Protein AF-A0A526XYF5-F1 (afdb_monomer)

Sequence (42 aa):
LADGSLPAQGFIKQEDIALDAFLANRFGRAYAQHEMVSRLAG

Radius of gyration: 11.77 Å; Cα contacts (8 Å, |Δi|>4): 15; chains: 1; bounding box: 27×12×30 Å

Foldseek 3Di:
DVVPPDDPDDDDDPVVDDLVNQCPDPVNVVVVVVVVVVVVVD

Structure (mmCIF, N/CA/C/O backbone):
data_AF-A0A526XYF5-F1
#
_entry.id   AF-A0A526XYF5-F1
#
loop_
_atom_site.group_PDB
_atom_site.id
_atom_site.type_symbol
_atom_site.label_atom_id
_atom_site.label_alt_id
_atom_site.label_comp_id
_atom_site.label_asym_id
_atom_site.label_entity_id
_atom_site.label_seq_id
_atom_site.pdbx_PDB_ins_code
_atom_site.Cartn_x
_atom_site.Cartn_y
_atom_site.Cartn_z
_atom_site.occupancy
_atom_site.B_iso_or_equiv
_atom_site.auth_seq_id
_atom_site.auth_comp_id
_atom_site.auth_asym_id
_atom_site.auth_atom_id
_atom_site.pdbx_PDB_model_num
ATOM 1 N N . LEU A 1 1 ? -7.584 -3.122 1.04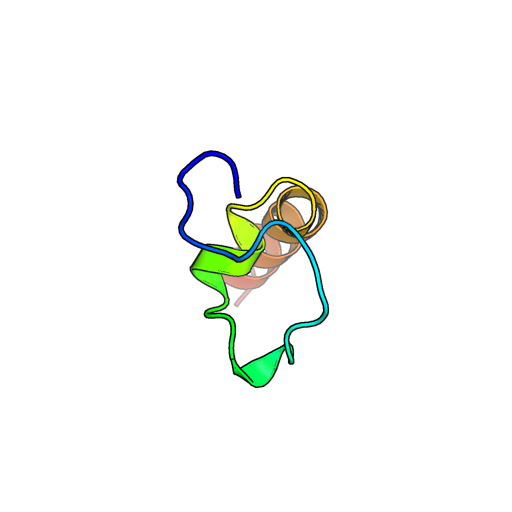8 1.00 60.94 1 LEU A N 1
ATOM 2 C CA . LEU A 1 1 ? -8.375 -2.024 1.682 1.00 60.94 1 LEU A CA 1
ATOM 3 C C . LEU A 1 1 ? -9.876 -2.271 1.547 1.00 60.94 1 LEU A C 1
ATOM 5 O O . LEU A 1 1 ? -10.539 -2.367 2.565 1.00 60.94 1 LEU A O 1
ATOM 9 N N . ALA A 1 2 ? -10.421 -2.370 0.327 1.00 56.97 2 ALA A N 1
ATOM 10 C CA . ALA A 1 2 ? -11.848 -2.659 0.111 1.00 56.97 2 ALA A CA 1
ATOM 11 C C . ALA A 1 2 ? -12.228 -4.131 0.391 1.00 56.97 2 ALA A C 1
ATOM 13 O O . ALA A 1 2 ? -13.376 -4.430 0.684 1.00 56.97 2 ALA A O 1
ATOM 14 N N . ASP A 1 3 ? -11.246 -5.026 0.333 1.00 71.88 3 ASP A N 1
ATOM 15 C CA . ASP A 1 3 ? -11.294 -6.451 0.681 1.00 71.88 3 ASP A CA 1
ATOM 16 C C . ASP A 1 3 ? -10.925 -6.736 2.153 1.00 71.88 3 ASP A C 1
ATOM 18 O O . ASP A 1 3 ? -10.923 -7.885 2.578 1.00 71.88 3 ASP A O 1
ATOM 22 N N . GLY A 1 4 ? -10.568 -5.703 2.928 1.00 71.62 4 GLY A N 1
ATOM 23 C CA . GLY A 1 4 ? -10.179 -5.828 4.338 1.00 71.62 4 GLY A CA 1
ATOM 24 C C . GLY A 1 4 ? -8.765 -6.364 4.611 1.00 71.62 4 GLY A C 1
ATOM 25 O O . GLY A 1 4 ? -8.371 -6.421 5.770 1.00 71.62 4 GLY A O 1
ATOM 26 N N . SER A 1 5 ? -7.973 -6.693 3.584 1.00 78.25 5 SER A N 1
ATOM 27 C CA . SER A 1 5 ? -6.625 -7.282 3.736 1.00 78.25 5 SER A CA 1
ATOM 28 C C . SER A 1 5 ? -5.574 -6.345 4.344 1.00 78.25 5 SER A C 1
ATOM 30 O O . SER A 1 5 ? -4.566 -6.803 4.872 1.00 78.25 5 SER A O 1
ATOM 32 N N . LEU A 1 6 ? -5.814 -5.032 4.289 1.00 84.69 6 LEU A N 1
ATOM 33 C CA . LEU A 1 6 ? -4.984 -4.007 4.919 1.00 84.69 6 LEU A CA 1
ATOM 34 C C . LEU A 1 6 ? -5.873 -3.107 5.788 1.00 84.69 6 LEU A C 1
ATOM 36 O O . LEU A 1 6 ? -6.949 -2.714 5.316 1.00 84.69 6 LEU A O 1
ATOM 40 N N . PRO A 1 7 ? -5.428 -2.732 7.001 1.00 86.75 7 PRO A N 1
ATOM 41 C CA . PRO A 1 7 ? -6.068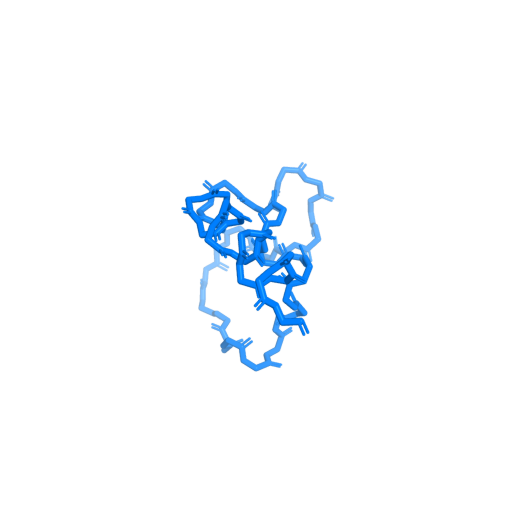 -1.716 7.824 1.00 86.75 7 PRO A CA 1
ATOM 42 C C . PRO A 1 7 ? -6.372 -0.441 7.039 1.00 86.75 7 PRO A C 1
ATOM 44 O O . PRO A 1 7 ? -5.528 0.102 6.328 1.00 86.75 7 PRO A O 1
ATOM 47 N N . ALA A 1 8 ? -7.605 0.045 7.171 1.00 83.81 8 ALA A N 1
ATOM 48 C CA . ALA A 1 8 ? -8.063 1.249 6.483 1.00 83.81 8 ALA A CA 1
ATOM 49 C C . ALA A 1 8 ? -7.698 2.553 7.212 1.00 83.81 8 ALA A C 1
ATOM 51 O O . ALA A 1 8 ? -7.910 3.635 6.664 1.00 83.81 8 ALA A O 1
ATOM 52 N N . GLN A 1 9 ? -7.195 2.452 8.444 1.00 86.94 9 GLN A N 1
ATOM 53 C CA . GLN A 1 9 ? -6.886 3.569 9.333 1.00 86.94 9 GLN A CA 1
ATOM 54 C C . GLN A 1 9 ? -5.638 3.245 10.163 1.00 86.94 9 GLN A C 1
ATOM 56 O O . GLN A 1 9 ? -5.359 2.077 10.433 1.00 86.94 9 GLN A O 1
ATOM 61 N N . GLY A 1 10 ? -4.926 4.287 10.594 1.00 88.62 10 GLY A N 1
ATOM 62 C CA . GLY A 1 10 ? -3.660 4.159 11.317 1.00 88.62 10 GLY A CA 1
ATOM 63 C C . GLY A 1 10 ? -2.447 4.032 10.392 1.00 88.62 10 GLY A C 1
ATOM 64 O O . GLY A 1 10 ? -2.555 4.169 9.174 1.00 88.62 10 GLY A O 1
ATOM 65 N N . PHE A 1 11 ? -1.280 3.803 10.994 1.00 89.25 11 PHE A N 1
ATOM 66 C CA . PHE A 1 11 ? -0.017 3.614 10.282 1.00 89.25 11 PHE A CA 1
ATOM 67 C C . PHE A 1 11 ? 0.379 2.141 10.277 1.00 89.25 11 PHE A C 1
ATOM 69 O O . PHE A 1 11 ? 0.231 1.449 11.282 1.00 89.25 11 PHE A O 1
ATOM 76 N N . ILE A 1 12 ? 0.935 1.696 9.155 1.00 86.44 12 ILE A N 1
ATOM 77 C CA . ILE A 1 12 ? 1.606 0.406 9.013 1.00 86.44 12 ILE A CA 1
ATOM 78 C C . ILE A 1 12 ? 3.023 0.665 8.517 1.00 86.44 12 ILE A C 1
ATOM 80 O O . ILE A 1 12 ? 3.243 1.558 7.695 1.00 86.44 12 ILE A O 1
ATOM 84 N N . LYS A 1 13 ? 3.979 -0.124 9.008 1.00 91.50 13 LYS A N 1
ATOM 85 C CA . LYS A 1 13 ? 5.331 -0.127 8.461 1.00 91.50 13 LYS A CA 1
ATOM 86 C C . LYS A 1 13 ? 5.329 -0.816 7.104 1.00 91.50 13 LYS A C 1
ATOM 88 O O . LYS A 1 13 ? 4.691 -1.845 6.920 1.00 91.50 13 LYS A O 1
ATOM 93 N N . GLN A 1 14 ? 6.085 -0.278 6.158 1.00 88.56 14 GLN A N 1
ATOM 94 C CA . GLN A 1 14 ? 6.143 -0.827 4.805 1.00 88.56 14 GLN A CA 1
ATOM 95 C C . GLN A 1 14 ? 6.615 -2.291 4.776 1.00 88.56 14 GLN A C 1
ATOM 97 O O . GLN A 1 14 ? 6.100 -3.075 3.989 1.00 88.56 14 GLN A O 1
ATOM 102 N N . GLU A 1 15 ? 7.547 -2.655 5.661 1.00 92.25 15 GLU A N 1
ATOM 103 C CA . GLU A 1 15 ? 8.063 -4.024 5.823 1.00 92.25 15 GLU A CA 1
ATOM 104 C C . GLU A 1 15 ? 7.006 -5.047 6.269 1.00 92.25 15 GLU A C 1
ATOM 106 O O . GLU A 1 15 ? 7.179 -6.238 6.030 1.00 92.25 15 GLU A O 1
ATOM 111 N N . ASP A 1 16 ? 5.889 -4.586 6.838 1.00 91.31 16 ASP A N 1
ATOM 112 C CA . ASP A 1 16 ? 4.780 -5.442 7.267 1.00 91.31 16 ASP A CA 1
ATOM 113 C C . ASP A 1 16 ? 3.755 -5.688 6.137 1.00 91.31 16 ASP A C 1
ATOM 115 O O . ASP A 1 16 ? 2.790 -6.430 6.327 1.00 91.31 16 ASP A O 1
ATOM 119 N N . ILE A 1 17 ? 3.927 -5.074 4.956 1.00 88.75 17 ILE A N 1
ATOM 120 C CA . ILE A 1 17 ? 3.043 -5.246 3.792 1.00 88.75 17 ILE A CA 1
ATOM 121 C C . ILE A 1 17 ? 3.779 -6.014 2.696 1.00 88.75 17 ILE A C 1
ATOM 123 O O . ILE A 1 17 ? 4.795 -5.564 2.170 1.00 88.75 17 ILE A O 1
ATOM 127 N N . ALA A 1 18 ? 3.212 -7.146 2.279 1.00 90.50 18 ALA A N 1
ATOM 128 C CA . ALA A 1 18 ? 3.703 -7.868 1.113 1.00 90.50 18 ALA A CA 1
ATOM 129 C C . ALA A 1 18 ? 3.566 -7.018 -0.168 1.00 90.50 18 ALA A C 1
ATOM 131 O O . ALA A 1 18 ? 2.577 -6.306 -0.364 1.00 90.50 18 ALA A O 1
ATOM 132 N N . LEU A 1 1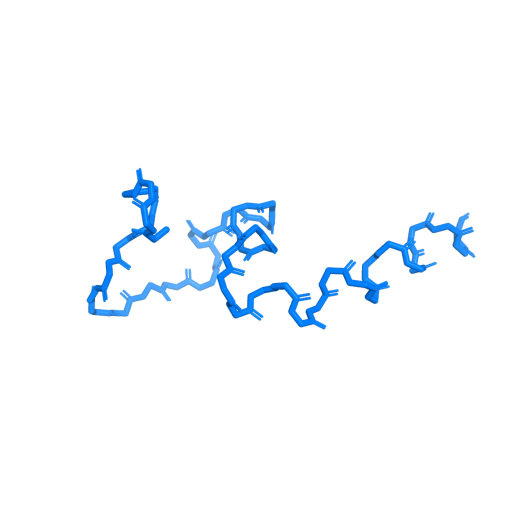9 ? 4.565 -7.082 -1.054 1.00 88.75 19 LEU A N 1
ATOM 133 C CA . LEU A 1 19 ? 4.632 -6.221 -2.243 1.00 88.75 19 LEU A CA 1
ATOM 134 C C . LEU A 1 19 ? 3.407 -6.379 -3.161 1.00 88.75 19 LEU A C 1
ATOM 136 O O . LEU A 1 19 ? 2.894 -5.397 -3.690 1.00 88.75 19 LEU A O 1
ATOM 140 N N . ASP A 1 20 ? 2.903 -7.595 -3.326 1.00 89.50 20 ASP A N 1
ATOM 141 C CA . ASP A 1 20 ? 1.693 -7.893 -4.094 1.00 89.50 20 ASP A CA 1
ATOM 142 C C . ASP A 1 20 ? 0.439 -7.243 -3.485 1.00 89.50 20 ASP A C 1
ATOM 144 O O . ASP A 1 20 ? -0.331 -6.590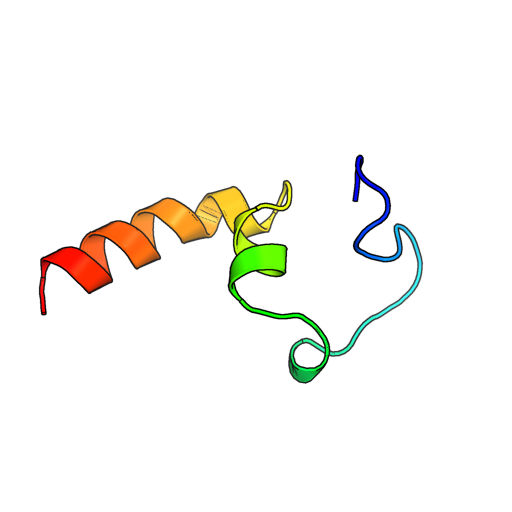 -4.197 1.00 89.50 20 ASP A O 1
ATOM 148 N N . ALA A 1 21 ? 0.275 -7.328 -2.163 1.00 89.50 21 ALA A N 1
ATOM 149 C CA . ALA A 1 21 ? -0.802 -6.662 -1.434 1.00 89.50 21 ALA A CA 1
ATOM 150 C C . ALA A 1 21 ? -0.710 -5.130 -1.546 1.00 89.50 21 ALA A C 1
ATOM 152 O O . ALA A 1 21 ? -1.733 -4.441 -1.657 1.00 89.50 21 ALA A O 1
ATOM 153 N N . PHE A 1 22 ? 0.508 -4.578 -1.570 1.00 89.06 22 PHE A N 1
ATOM 154 C CA . PHE A 1 22 ? 0.727 -3.157 -1.827 1.00 89.06 22 PHE A CA 1
ATOM 155 C C . PHE A 1 22 ? 0.302 -2.771 -3.251 1.00 89.06 22 PHE A C 1
ATOM 157 O O . PHE A 1 22 ? -0.548 -1.895 -3.416 1.00 89.06 22 PHE A O 1
ATOM 164 N N . LEU A 1 23 ? 0.824 -3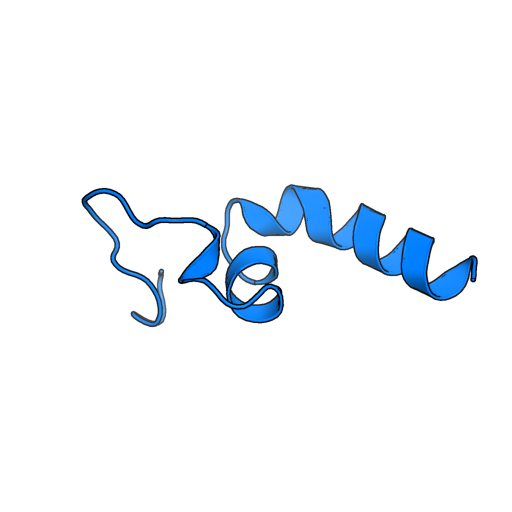.439 -4.281 1.00 89.19 23 LEU A N 1
ATOM 165 C CA . LEU A 1 23 ? 0.549 -3.105 -5.686 1.00 89.19 23 LEU A CA 1
ATOM 166 C C . LEU A 1 23 ? -0.930 -3.274 -6.070 1.00 89.19 23 LEU A C 1
ATOM 168 O O . LEU A 1 23 ? -1.437 -2.534 -6.914 1.00 89.19 23 LEU A O 1
ATOM 172 N N . ALA A 1 24 ? -1.646 -4.200 -5.428 1.00 87.69 24 ALA A N 1
ATOM 173 C CA . ALA A 1 24 ? -3.075 -4.410 -5.651 1.00 87.69 24 ALA A CA 1
ATOM 174 C C . ALA A 1 24 ? -3.961 -3.274 -5.095 1.00 87.69 24 ALA A C 1
ATOM 176 O O . ALA A 1 24 ? -5.101 -3.088 -5.551 1.00 87.69 24 ALA A O 1
ATOM 177 N N . ASN A 1 25 ? -3.464 -2.503 -4.120 1.00 86.12 25 ASN A N 1
ATOM 178 C CA . ASN A 1 25 ? -4.230 -1.444 -3.469 1.00 86.12 25 ASN A CA 1
ATOM 179 C C . ASN A 1 25 ? -4.358 -0.181 -4.353 1.00 86.12 25 ASN A C 1
ATOM 181 O O . ASN A 1 25 ? -3.644 -0.002 -5.339 1.00 86.12 25 ASN A O 1
ATOM 185 N N . ARG A 1 26 ? -5.289 0.725 -4.004 1.00 85.69 26 ARG A N 1
ATOM 186 C CA . ARG A 1 26 ? -5.588 1.925 -4.820 1.00 85.69 26 ARG A CA 1
ATOM 187 C C . ARG A 1 26 ? -4.384 2.849 -5.045 1.00 85.69 26 ARG A C 1
ATOM 189 O O . ARG A 1 26 ? -4.356 3.558 -6.040 1.00 85.69 26 ARG A O 1
ATOM 196 N N . PHE A 1 27 ? -3.430 2.852 -4.121 1.00 85.56 27 PHE 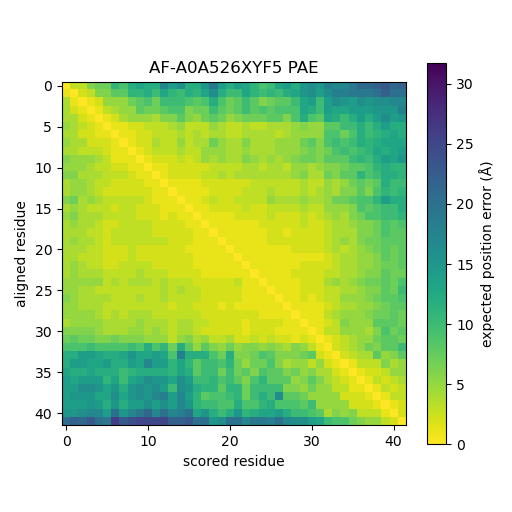A N 1
ATOM 197 C CA . PHE A 1 27 ? -2.224 3.669 -4.179 1.00 85.56 27 PHE A CA 1
ATOM 198 C C . PHE A 1 27 ? -1.098 2.946 -4.931 1.00 85.56 27 PHE A C 1
ATOM 200 O O . PHE A 1 27 ? -0.447 3.542 -5.784 1.00 85.56 27 PHE A O 1
ATOM 207 N N . GLY A 1 28 ? -0.908 1.647 -4.678 1.00 87.62 28 GLY A N 1
ATOM 208 C CA . GLY A 1 28 ? 0.127 0.828 -5.310 1.00 87.62 28 GLY A CA 1
ATOM 209 C C . GLY A 1 28 ? -0.082 0.608 -6.807 1.00 87.62 28 GLY A C 1
ATOM 210 O O . GLY A 1 28 ? 0.891 0.438 -7.539 1.00 87.62 28 GL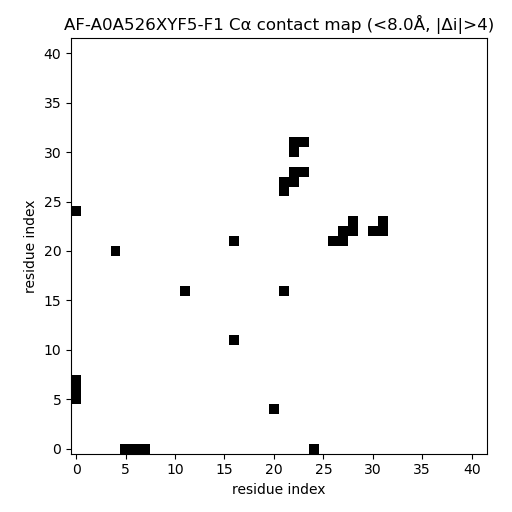Y A O 1
ATOM 211 N N . ARG A 1 29 ? -1.322 0.720 -7.306 1.00 87.12 29 ARG A N 1
ATOM 212 C CA . ARG A 1 29 ? -1.623 0.660 -8.749 1.00 87.12 29 ARG A CA 1
ATOM 213 C C . ARG A 1 29 ? -0.848 1.679 -9.586 1.00 87.12 29 ARG A C 1
ATOM 215 O O . ARG A 1 29 ? -0.556 1.386 -10.740 1.00 87.12 29 ARG A O 1
ATOM 222 N N . ALA A 1 30 ? -0.477 2.828 -9.015 1.00 88.56 30 ALA A N 1
ATOM 223 C CA . ALA A 1 30 ? 0.360 3.815 -9.698 1.00 88.56 30 ALA A CA 1
ATOM 224 C C . ALA A 1 30 ? 1.778 3.287 -9.998 1.00 88.56 30 ALA A C 1
ATOM 226 O O . ALA A 1 30 ? 2.403 3.706 -10.966 1.00 88.56 30 ALA A O 1
ATOM 227 N N . TYR A 1 31 ? 2.265 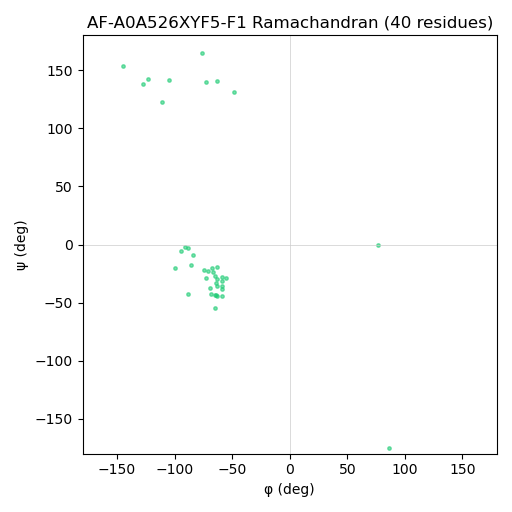2.337 -9.197 1.00 85.62 31 TYR A N 1
ATOM 228 C CA . TYR A 1 31 ? 3.606 1.759 -9.302 1.00 85.62 31 TYR A CA 1
ATOM 229 C C . TYR A 1 31 ? 3.621 0.405 -10.027 1.00 85.62 31 TYR A C 1
ATOM 231 O O . TYR A 1 31 ? 4.649 0.003 -10.568 1.00 85.62 31 TYR A O 1
ATOM 239 N N . ALA A 1 32 ? 2.476 -0.278 -10.113 1.00 85.75 32 ALA A N 1
ATOM 240 C CA . ALA A 1 32 ? 2.365 -1.605 -10.723 1.00 85.75 32 ALA A CA 1
ATOM 241 C C . ALA A 1 32 ? 2.798 -1.652 -12.203 1.00 85.75 32 ALA A C 1
ATOM 243 O O . ALA A 1 32 ? 3.327 -2.664 -12.658 1.00 85.75 32 ALA A O 1
ATOM 244 N N . GLN A 1 33 ? 2.615 -0.561 -12.957 1.00 76.69 33 GLN A N 1
ATOM 245 C CA . GLN A 1 33 ? 3.057 -0.490 -14.356 1.00 76.69 33 GLN A CA 1
ATOM 246 C C . GLN A 1 33 ? 4.584 -0.453 -14.485 1.00 76.69 33 GLN A C 1
ATOM 248 O O . GLN A 1 33 ? 5.137 -1.075 -15.389 1.00 76.69 33 GLN A O 1
ATOM 253 N N . HIS A 1 34 ? 5.263 0.239 -13.569 1.00 71.81 34 HIS A N 1
ATOM 254 C CA . HIS A 1 34 ? 6.720 0.316 -13.561 1.00 71.81 34 HIS A CA 1
ATOM 255 C C . HIS A 1 34 ? 7.340 -1.038 -13.201 1.00 71.81 34 HIS A C 1
ATOM 257 O O . HIS A 1 34 ? 8.254 -1.494 -13.880 1.00 71.81 34 HIS A O 1
ATOM 263 N N . GLU A 1 35 ? 6.769 -1.725 -12.208 1.00 69.81 35 GLU A N 1
ATOM 264 C CA . GLU A 1 35 ? 7.177 -3.080 -11.822 1.00 69.81 35 GLU A CA 1
ATOM 265 C C . GLU A 1 35 ? 7.052 -4.075 -12.979 1.00 69.81 35 GLU A C 1
ATOM 267 O O . GLU A 1 35 ? 7.966 -4.856 -13.225 1.00 69.81 35 GLU A O 1
ATOM 272 N N . MET A 1 36 ? 5.946 -4.035 -13.729 1.00 69.00 36 MET A N 1
ATOM 273 C CA . MET A 1 36 ? 5.744 -4.927 -14.873 1.00 69.00 36 MET A CA 1
ATOM 274 C C . MET A 1 36 ? 6.770 -4.676 -15.987 1.00 69.00 36 MET A C 1
ATOM 276 O O . MET A 1 36 ? 7.324 -5.629 -16.530 1.00 69.00 36 MET A O 1
ATOM 280 N N . VAL A 1 37 ? 7.056 -3.409 -16.302 1.00 68.94 37 VAL A N 1
ATOM 281 C CA . VAL A 1 37 ? 8.082 -3.046 -17.293 1.00 68.94 37 VAL A CA 1
ATOM 282 C C . VAL A 1 37 ? 9.471 -3.471 -16.816 1.00 68.94 37 VAL A C 1
ATOM 284 O O . VAL A 1 37 ? 10.215 -4.069 -17.587 1.00 68.94 37 VAL A O 1
ATOM 287 N N . SER A 1 38 ? 9.800 -3.245 -15.543 1.00 72.44 38 SER A N 1
ATOM 288 C CA . SER A 1 38 ? 11.089 -3.646 -14.972 1.00 72.44 38 SER A CA 1
ATOM 289 C C . SER A 1 38 ? 11.274 -5.167 -14.955 1.00 72.44 38 SER A C 1
ATOM 291 O O . SER A 1 38 ? 12.386 -5.643 -15.153 1.00 72.44 38 SER A O 1
ATOM 293 N N . ARG A 1 39 ? 10.195 -5.941 -14.771 1.00 70.44 39 ARG A N 1
ATOM 294 C CA . ARG A 1 39 ? 10.214 -7.414 -14.830 1.00 70.44 39 ARG A CA 1
ATOM 295 C C . ARG A 1 39 ? 10.375 -7.980 -16.238 1.00 70.44 39 ARG A C 1
ATOM 297 O O . ARG A 1 39 ? 10.854 -9.094 -16.370 1.00 70.44 39 ARG A O 1
ATOM 304 N N . LEU A 1 40 ? 9.908 -7.262 -17.259 1.00 70.31 40 LEU A N 1
ATOM 305 C CA . LEU A 1 40 ? 10.019 -7.667 -18.667 1.00 70.31 40 LEU A CA 1
ATOM 306 C C . LEU A 1 40 ? 11.352 -7.237 -19.300 1.00 70.31 40 LEU A C 1
ATOM 308 O O . LEU A 1 40 ? 11.706 -7.738 -20.363 1.00 70.31 40 LEU A O 1
ATOM 312 N N . ALA A 1 41 ? 12.050 -6.284 -18.680 1.00 69.81 41 ALA A N 1
ATOM 313 C CA . ALA A 1 41 ? 13.317 -5.732 -19.155 1.00 69.81 41 ALA A CA 1
AT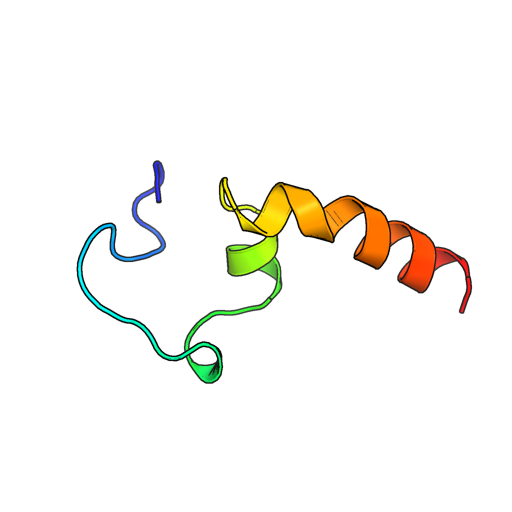OM 314 C C . ALA A 1 41 ? 14.569 -6.409 -18.559 1.00 69.81 41 ALA A C 1
ATOM 316 O O . ALA A 1 41 ? 15.678 -6.053 -18.960 1.00 69.81 41 ALA A O 1
ATOM 317 N N . GLY A 1 42 ? 14.405 -7.334 -17.608 1.00 60.28 42 GLY A N 1
ATOM 318 C CA . GLY A 1 42 ? 15.475 -8.161 -17.034 1.00 60.28 42 GLY A CA 1
ATOM 319 C C . GLY A 1 42 ? 15.366 -9.607 -17.484 1.00 60.28 42 GLY A C 1
ATOM 320 O O . GLY A 1 42 ? 16.430 -10.252 -17.586 1.00 60.28 42 GLY A O 1
#

Mean predicted aligned error: 6.03 Å

pLDDT: mean 81.29, std 9.7, range [56.97, 92.25]

Secondary structure (DSSP, 8-state):
-TTSSS-SSS---GGGS-HHHHHHSTTTHHHHHHHHHHHH--

Solvent-accessible surface area (backbone atoms only — not comparable to full-atom values): 2789 Å² total; per-residue (Å²): 78,96,84,63,83,39,81,87,68,87,88,78,62,71,91,80,49,55,68,68,66,43,33,72,30,92,72,27,49,77,51,45,62,56,53,53,52,56,65,73,74,109